Protein AF-A0A2N0RHS9-F1 (afdb_monomer)

Structure (mmCIF, N/CA/C/O backbone):
data_AF-A0A2N0RHS9-F1
#
_entry.id   AF-A0A2N0RHS9-F1
#
loop_
_atom_site.group_PDB
_atom_site.id
_atom_site.type_symbol
_atom_site.label_atom_id
_atom_site.label_alt_id
_atom_site.label_comp_id
_atom_site.label_asym_id
_atom_site.label_entity_id
_atom_site.label_seq_id
_atom_site.pdbx_PDB_ins_code
_atom_site.Cartn_x
_atom_site.Cartn_y
_atom_site.Cartn_z
_atom_site.occupancy
_atom_site.B_iso_or_equiv
_atom_site.auth_seq_id
_atom_site.auth_comp_id
_atom_site.auth_asym_id
_atom_site.auth_atom_id
_atom_site.pdbx_PDB_model_num
ATOM 1 N N . MET A 1 1 ? -9.068 12.068 -12.134 1.00 60.28 1 MET A N 1
ATOM 2 C CA . MET A 1 1 ? -9.390 10.630 -12.061 1.00 60.28 1 MET A CA 1
ATOM 3 C C . MET A 1 1 ? -8.067 9.897 -12.092 1.00 60.28 1 MET A C 1
ATOM 5 O O . MET A 1 1 ? -7.253 10.227 -12.944 1.00 60.28 1 MET A O 1
ATOM 9 N N . ILE A 1 2 ? -7.812 9.027 -11.122 1.00 76.56 2 ILE A N 1
ATOM 10 C CA . ILE A 1 2 ? -6.626 8.171 -11.154 1.00 76.56 2 ILE A CA 1
ATOM 11 C C . ILE A 1 2 ? -6.861 7.101 -12.214 1.00 76.56 2 ILE A C 1
ATOM 13 O O . ILE A 1 2 ? -7.912 6.466 -12.205 1.00 76.56 2 ILE A O 1
ATOM 17 N N . ASP A 1 3 ? -5.888 6.917 -13.100 1.00 80.31 3 ASP A N 1
ATOM 18 C CA . ASP A 1 3 ? -5.901 5.856 -14.099 1.00 80.31 3 ASP A CA 1
ATOM 19 C C . ASP A 1 3 ? -4.923 4.751 -13.691 1.00 80.31 3 ASP A C 1
ATOM 21 O O . ASP A 1 3 ? -3.703 4.905 -13.803 1.00 80.31 3 ASP A O 1
ATOM 25 N N . TYR A 1 4 ? -5.462 3.626 -13.217 1.00 89.31 4 TYR A N 1
ATOM 26 C CA . TYR A 1 4 ? -4.652 2.459 -12.876 1.00 89.31 4 TYR A CA 1
ATOM 27 C C . TYR A 1 4 ? -3.911 1.891 -14.090 1.00 89.31 4 TYR A C 1
ATOM 29 O O . TYR A 1 4 ? -2.850 1.303 -13.911 1.00 89.31 4 TYR A O 1
ATOM 37 N N . ASN A 1 5 ? -4.368 2.125 -15.326 1.00 90.56 5 ASN A N 1
ATOM 38 C CA . ASN A 1 5 ? -3.631 1.664 -16.504 1.00 90.56 5 ASN A CA 1
ATOM 39 C C . ASN A 1 5 ? -2.247 2.311 -16.585 1.00 90.56 5 ASN A C 1
ATOM 41 O O . ASN A 1 5 ? -1.274 1.630 -16.905 1.00 90.56 5 ASN A O 1
ATOM 45 N N . LEU A 1 6 ? -2.136 3.601 -16.252 1.00 91.25 6 LEU A N 1
ATOM 46 C CA . LEU A 1 6 ? -0.844 4.282 -16.217 1.00 91.25 6 LEU A CA 1
ATOM 47 C C . LEU A 1 6 ? 0.061 3.692 -15.128 1.00 91.25 6 LEU A C 1
ATOM 49 O O . LEU A 1 6 ? 1.242 3.466 -15.379 1.00 91.25 6 LEU A O 1
ATOM 53 N N . PHE A 1 7 ? -0.493 3.394 -13.951 1.00 93.00 7 PHE A N 1
ATOM 54 C CA . PHE A 1 7 ? 0.251 2.750 -12.866 1.00 93.00 7 PHE A CA 1
ATOM 55 C C . PHE A 1 7 ? 0.782 1.367 -13.283 1.00 93.00 7 PHE A C 1
ATOM 57 O O . PHE A 1 7 ? 1.976 1.099 -13.186 1.00 93.00 7 PHE A O 1
ATOM 64 N N . PHE A 1 8 ? -0.062 0.516 -13.869 1.00 94.94 8 PHE A N 1
ATOM 65 C CA . PHE A 1 8 ? 0.348 -0.802 -14.368 1.00 94.94 8 PHE A CA 1
ATOM 66 C C . PHE A 1 8 ? 1.368 -0.718 -15.515 1.00 94.94 8 PHE A C 1
ATOM 68 O O . PHE A 1 8 ? 2.289 -1.538 -15.602 1.00 94.94 8 PHE A O 1
ATOM 75 N N . GLN A 1 9 ? 1.247 0.285 -16.387 1.00 95.31 9 GLN A N 1
ATOM 76 C CA . GLN A 1 9 ? 2.248 0.552 -17.420 1.00 95.31 9 GLN A CA 1
ATOM 77 C C . GLN A 1 9 ? 3.597 0.943 -16.808 1.00 95.31 9 GLN A C 1
ATOM 79 O O . GLN A 1 9 ? 4.623 0.422 -17.247 1.00 95.31 9 GLN A O 1
ATOM 84 N N . GLN A 1 10 ? 3.612 1.801 -15.784 1.00 94.44 10 GLN A N 1
ATOM 85 C CA . GLN A 1 10 ? 4.835 2.171 -15.065 1.00 94.44 10 GLN A CA 1
ATOM 86 C C . GLN A 1 10 ? 5.483 0.956 -14.395 1.00 94.44 10 GLN A C 1
ATOM 88 O O . GLN A 1 10 ? 6.685 0.748 -14.566 1.00 94.44 10 GLN A O 1
ATOM 93 N N . ASN A 1 11 ? 4.689 0.104 -13.746 1.00 96.00 11 ASN A N 1
ATOM 94 C CA . ASN A 1 11 ? 5.147 -1.154 -13.153 1.00 96.00 11 ASN A CA 1
ATOM 95 C C . ASN A 1 11 ? 5.795 -2.069 -14.207 1.00 96.00 11 ASN A C 1
ATOM 97 O O . ASN A 1 11 ? 6.902 -2.572 -14.025 1.00 96.00 11 ASN A O 1
ATOM 101 N N . THR A 1 12 ? 5.156 -2.209 -15.371 1.00 96.69 12 THR A N 1
ATOM 102 C CA . THR A 1 12 ? 5.684 -3.012 -16.488 1.00 96.69 12 THR A CA 1
ATOM 103 C C . THR A 1 12 ? 6.990 -2.438 -17.047 1.00 96.69 12 THR A C 1
ATOM 105 O O . THR A 1 12 ? 7.904 -3.182 -17.408 1.00 96.69 12 THR A O 1
ATOM 108 N N . ILE A 1 13 ? 7.095 -1.111 -17.164 1.00 97.12 13 ILE A N 1
ATOM 109 C CA . ILE A 1 13 ? 8.323 -0.447 -17.619 1.00 97.12 13 ILE A CA 1
ATOM 110 C C . ILE A 1 13 ? 9.442 -0.662 -16.596 1.00 97.12 13 ILE A C 1
ATOM 112 O O . ILE A 1 13 ? 10.563 -0.991 -16.991 1.00 97.12 13 ILE A O 1
ATOM 116 N N . HIS A 1 14 ? 9.143 -0.533 -15.305 1.00 97.75 14 HIS A N 1
ATOM 117 C CA . HIS A 1 14 ? 10.087 -0.791 -14.225 1.00 97.75 14 HIS A CA 1
ATOM 118 C C . HIS A 1 14 ? 10.635 -2.229 -14.265 1.00 97.75 14 HIS A C 1
ATOM 120 O O . HIS A 1 14 ? 11.851 -2.430 -14.250 1.00 97.75 14 HIS A O 1
ATOM 126 N N . ASP A 1 15 ? 9.777 -3.233 -14.451 1.00 97.12 15 ASP A N 1
ATOM 127 C CA . ASP A 1 15 ? 10.194 -4.644 -14.537 1.00 97.12 15 ASP A CA 1
ATOM 128 C C . ASP A 1 15 ? 11.125 -4.917 -15.735 1.00 97.12 15 ASP A C 1
ATOM 130 O O . ASP A 1 15 ? 12.045 -5.745 -15.687 1.00 97.12 15 ASP A O 1
ATOM 134 N N . ARG A 1 16 ? 10.955 -4.169 -16.832 1.00 97.81 16 ARG A N 1
ATOM 135 C CA . ARG A 1 16 ? 11.874 -4.237 -17.979 1.00 97.81 16 ARG A CA 1
ATOM 136 C C . ARG A 1 16 ? 13.250 -3.667 -17.645 1.00 97.81 16 ARG A C 1
ATOM 138 O O . ARG A 1 16 ? 14.242 -4.175 -18.170 1.00 97.81 16 ARG A O 1
ATOM 145 N N . TRP A 1 17 ? 13.343 -2.666 -16.768 1.00 98.12 17 TRP A N 1
ATOM 146 C CA . TRP A 1 17 ? 14.630 -2.152 -16.291 1.00 98.12 17 TRP A CA 1
ATOM 147 C C . TRP A 1 17 ? 15.378 -3.179 -15.446 1.00 98.12 17 TRP A C 1
ATOM 149 O O . TRP A 1 17 ? 16.580 -3.356 -15.653 1.00 98.12 17 TRP A O 1
ATOM 159 N N . HIS A 1 18 ? 14.674 -3.917 -14.585 1.00 97.88 18 HIS A N 1
ATOM 160 C CA . HIS A 1 18 ? 15.240 -5.057 -13.858 1.00 97.88 18 HIS A CA 1
ATOM 161 C C . HIS A 1 18 ? 15.888 -6.073 -14.802 1.00 97.88 18 HIS A C 1
ATOM 163 O O . HIS A 1 18 ? 17.048 -6.450 -14.619 1.00 97.88 18 HIS A O 1
ATOM 169 N N . THR A 1 19 ? 15.180 -6.433 -15.875 1.00 96.62 19 THR A N 1
ATOM 170 C CA . THR A 1 19 ? 15.707 -7.328 -16.916 1.00 96.62 19 THR A CA 1
ATOM 171 C C . THR A 1 19 ? 16.915 -6.713 -17.631 1.00 96.62 19 THR A C 1
ATOM 173 O O . THR A 1 19 ? 17.954 -7.354 -17.784 1.00 96.62 19 THR A O 1
ATOM 176 N N . ARG A 1 20 ? 16.811 -5.449 -18.061 1.00 97.19 20 ARG A N 1
ATOM 177 C CA . ARG A 1 20 ? 17.842 -4.763 -18.858 1.00 97.19 20 ARG A CA 1
ATOM 178 C C . ARG A 1 20 ? 19.159 -4.577 -18.107 1.00 97.19 20 ARG A C 1
ATOM 180 O O . ARG A 1 20 ? 20.217 -4.616 -18.735 1.00 97.19 20 ARG A O 1
ATOM 187 N N . LEU A 1 21 ? 19.080 -4.339 -16.802 1.00 96.81 21 LEU A N 1
ATOM 188 C CA . LEU A 1 21 ? 20.208 -4.000 -15.934 1.00 96.81 21 LEU A CA 1
ATOM 189 C C . LEU A 1 21 ? 20.642 -5.170 -15.043 1.00 96.81 21 LEU A C 1
ATOM 191 O O . LEU A 1 21 ? 21.410 -4.966 -14.104 1.00 96.81 21 LEU A O 1
ATOM 195 N N . ASN A 1 22 ? 20.155 -6.385 -15.328 1.00 95.69 22 ASN A N 1
ATOM 196 C CA . ASN A 1 22 ? 20.476 -7.606 -14.587 1.00 95.69 22 ASN A CA 1
ATOM 197 C C . ASN A 1 22 ? 20.295 -7.435 -13.065 1.00 95.69 22 ASN A C 1
ATOM 199 O O . ASN A 1 22 ? 21.190 -7.744 -12.280 1.00 95.69 22 ASN A O 1
ATOM 203 N N . ASN A 1 23 ? 19.147 -6.877 -12.665 1.00 94.44 23 ASN A N 1
ATOM 204 C CA . ASN A 1 23 ? 18.778 -6.596 -11.275 1.00 94.44 23 ASN A CA 1
ATOM 205 C C . ASN A 1 23 ? 19.755 -5.701 -10.492 1.00 94.44 23 ASN A C 1
ATOM 207 O O . ASN A 1 23 ? 19.790 -5.755 -9.264 1.00 94.44 23 ASN A O 1
ATOM 211 N N . ASN A 1 24 ? 20.515 -4.826 -11.159 1.00 97.00 24 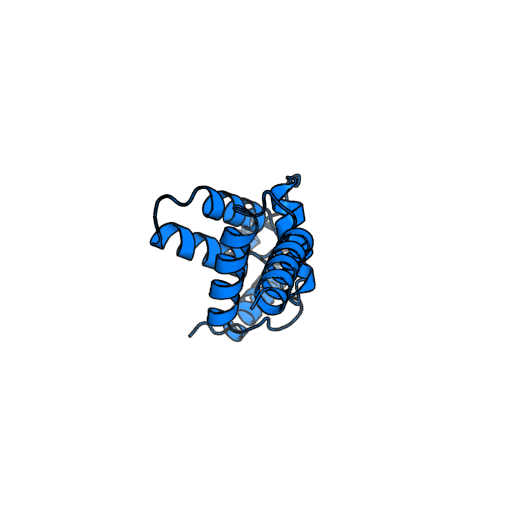ASN A N 1
ATOM 212 C CA . ASN A 1 24 ? 21.241 -3.768 -10.459 1.00 97.00 24 ASN A CA 1
ATOM 213 C C . ASN A 1 24 ? 20.257 -2.733 -9.881 1.00 97.00 24 ASN A C 1
ATOM 215 O O . ASN A 1 24 ? 19.893 -1.766 -10.550 1.00 97.00 24 ASN A O 1
ATOM 219 N N . ILE A 1 25 ? 19.840 -2.949 -8.632 1.00 96.94 25 ILE A N 1
ATOM 220 C CA . ILE A 1 25 ? 18.786 -2.180 -7.955 1.00 96.94 25 ILE A CA 1
ATOM 221 C C . ILE A 1 25 ? 19.062 -0.672 -7.956 1.00 96.94 25 ILE A C 1
ATOM 223 O O . ILE A 1 25 ? 18.159 0.107 -8.249 1.00 96.94 25 ILE A O 1
ATOM 227 N N . ILE A 1 26 ? 20.311 -0.260 -7.708 1.00 96.50 26 ILE A N 1
ATOM 228 C CA . ILE A 1 26 ? 20.699 1.159 -7.666 1.00 96.50 26 ILE A CA 1
ATOM 229 C C . ILE A 1 26 ? 20.450 1.821 -9.025 1.00 96.50 26 ILE A C 1
ATOM 231 O O . ILE A 1 26 ? 19.881 2.909 -9.098 1.00 96.50 26 ILE A O 1
ATOM 235 N N . GLN A 1 27 ? 20.849 1.163 -10.118 1.00 97.25 27 GLN A N 1
ATOM 236 C CA . GLN A 1 27 ? 20.625 1.706 -11.456 1.00 97.25 27 GLN A CA 1
ATOM 237 C C . GLN A 1 27 ? 19.149 1.659 -11.855 1.00 97.25 27 GLN A C 1
ATOM 239 O O . GLN A 1 27 ? 18.657 2.614 -12.449 1.00 97.25 27 GLN A O 1
ATOM 244 N N . VAL A 1 28 ? 18.432 0.586 -11.511 1.00 97.50 28 VAL A N 1
ATOM 245 C CA . VAL A 1 28 ? 16.993 0.478 -11.787 1.00 97.50 28 VAL A CA 1
ATOM 246 C C . VAL A 1 28 ? 16.239 1.635 -11.129 1.00 97.50 28 VAL A C 1
ATOM 248 O O . VAL A 1 28 ? 15.520 2.353 -11.819 1.00 97.50 28 VAL A O 1
ATOM 251 N N . GLN A 1 29 ? 16.468 1.884 -9.836 1.00 95.31 29 GLN A N 1
ATOM 252 C CA . GLN A 1 29 ? 15.842 2.995 -9.112 1.00 95.31 29 GLN A CA 1
ATOM 253 C C . GLN A 1 29 ? 16.234 4.367 -9.673 1.00 95.31 29 GLN A C 1
ATOM 255 O O . GLN A 1 29 ? 15.400 5.271 -9.690 1.00 95.31 29 GLN A O 1
ATOM 260 N N . TYR A 1 30 ? 17.477 4.526 -10.142 1.00 95.12 30 TYR A N 1
ATOM 261 C CA . TYR A 1 30 ? 17.947 5.766 -10.763 1.00 95.12 30 TYR A CA 1
ATOM 262 C C . TYR A 1 30 ? 17.211 6.080 -12.072 1.00 95.12 30 TYR A C 1
ATOM 264 O O . TYR A 1 30 ? 16.810 7.221 -12.291 1.00 95.12 30 TYR A O 1
ATOM 272 N N . TYR A 1 31 ? 17.024 5.083 -12.943 1.00 94.38 31 TYR A N 1
ATOM 273 C CA . TYR A 1 31 ? 16.381 5.290 -14.244 1.00 94.38 31 TYR A CA 1
ATOM 274 C C . TYR A 1 31 ? 14.856 5.279 -14.179 1.00 94.38 31 TYR A C 1
ATOM 276 O O . TYR A 1 31 ? 14.208 5.978 -14.958 1.00 94.38 31 TYR A O 1
ATOM 284 N N . HIS A 1 32 ? 14.274 4.474 -13.291 1.00 95.94 32 HIS A N 1
ATOM 285 C CA . HIS A 1 32 ? 12.830 4.346 -13.183 1.00 95.94 32 HIS A CA 1
ATOM 286 C C . HIS A 1 32 ? 12.428 3.890 -11.782 1.00 95.94 32 HIS A C 1
ATOM 288 O O . HIS A 1 32 ? 12.453 2.701 -11.472 1.00 95.94 32 HIS A O 1
ATOM 294 N N . ARG A 1 33 ? 12.016 4.828 -10.930 1.00 95.25 33 ARG A N 1
ATOM 295 C CA . ARG A 1 33 ? 11.546 4.515 -9.578 1.00 95.25 33 ARG A CA 1
ATOM 296 C C . ARG A 1 33 ? 10.136 3.922 -9.614 1.00 95.25 33 ARG A C 1
ATOM 298 O O . ARG A 1 33 ? 9.260 4.457 -10.282 1.00 95.25 33 ARG A O 1
ATOM 305 N N . ASP A 1 34 ? 9.928 2.855 -8.854 1.00 97.31 34 ASP A N 1
ATOM 306 C CA . ASP A 1 34 ? 8.625 2.238 -8.604 1.00 97.31 34 ASP A CA 1
ATOM 307 C C . ASP A 1 34 ? 8.568 1.841 -7.128 1.00 97.31 34 ASP A C 1
ATOM 309 O O . ASP A 1 34 ? 9.287 0.943 -6.687 1.00 97.31 34 ASP A O 1
ATOM 313 N N . LEU A 1 35 ? 7.757 2.557 -6.348 1.00 97.31 35 LEU A N 1
ATOM 314 C CA . LEU A 1 35 ? 7.656 2.340 -4.905 1.00 97.31 35 LEU A CA 1
ATOM 315 C C . LEU A 1 35 ? 6.948 1.030 -4.549 1.00 97.31 35 LEU A C 1
ATOM 317 O O . LEU A 1 35 ? 7.081 0.588 -3.412 1.00 97.31 35 LEU A O 1
ATOM 321 N N . SER A 1 36 ? 6.244 0.415 -5.504 1.00 97.81 36 SER A N 1
ATOM 322 C CA . SER A 1 36 ? 5.569 -0.873 -5.337 1.00 97.81 36 SER A CA 1
ATOM 323 C C . SER A 1 36 ? 6.468 -2.079 -5.598 1.00 97.81 36 SER A C 1
ATOM 325 O O . SER A 1 36 ? 6.044 -3.217 -5.407 1.00 97.81 36 SER A O 1
ATOM 327 N N . CYS A 1 37 ? 7.711 -1.861 -6.040 1.00 98.19 37 CYS A N 1
ATOM 328 C CA . CYS A 1 37 ? 8.622 -2.943 -6.379 1.00 98.19 37 CYS A CA 1
ATOM 329 C C . CYS A 1 37 ? 9.272 -3.564 -5.124 1.00 98.19 37 CYS A C 1
ATOM 331 O O . CYS A 1 37 ? 10.117 -2.919 -4.489 1.00 98.19 37 CYS A O 1
ATOM 333 N N . PRO A 1 38 ? 8.983 -4.841 -4.797 1.00 97.25 38 PRO A N 1
ATOM 334 C CA . PRO A 1 38 ? 9.531 -5.501 -3.610 1.00 97.25 38 PRO A CA 1
ATOM 335 C C . PRO A 1 38 ? 11.022 -5.842 -3.744 1.00 97.25 38 PRO A C 1
ATOM 337 O O . PRO A 1 38 ? 11.695 -6.057 -2.742 1.00 97.25 38 PRO A O 1
ATOM 340 N N . TYR A 1 39 ? 11.575 -5.866 -4.962 1.00 96.62 39 TYR A N 1
ATOM 341 C CA . TYR A 1 39 ? 13.021 -6.027 -5.158 1.00 96.62 39 TYR A CA 1
ATOM 342 C C . TYR A 1 39 ? 13.789 -4.750 -4.816 1.00 96.62 39 TYR A C 1
ATOM 344 O O . TYR A 1 39 ? 14.902 -4.804 -4.297 1.00 96.62 39 TYR A O 1
ATOM 352 N N . CYS A 1 40 ? 13.198 -3.597 -5.131 1.00 98.12 40 CYS A N 1
ATOM 353 C CA . CYS A 1 40 ? 13.771 -2.288 -4.850 1.00 98.12 40 CYS A CA 1
ATOM 354 C C . CYS A 1 40 ? 13.557 -1.859 -3.396 1.00 98.12 40 CYS A C 1
ATOM 356 O O . CYS A 1 40 ? 14.413 -1.181 -2.829 1.00 98.12 40 CYS A O 1
ATOM 358 N N . TYR A 1 41 ? 12.422 -2.244 -2.818 1.00 98.19 41 TYR A N 1
ATOM 359 C CA . TYR A 1 41 ? 11.977 -1.842 -1.489 1.00 98.19 41 TYR A CA 1
ATOM 360 C C . TYR A 1 41 ? 11.476 -3.070 -0.720 1.00 98.19 41 TYR A C 1
ATOM 362 O O . TYR A 1 41 ? 10.269 -3.214 -0.503 1.00 98.19 41 TYR A O 1
ATOM 370 N N . PRO A 1 42 ? 12.380 -3.999 -0.357 1.00 98.12 42 PRO A N 1
ATOM 371 C CA . PRO A 1 42 ? 11.987 -5.217 0.332 1.00 98.12 42 PRO A CA 1
ATOM 372 C C . PRO A 1 42 ? 11.294 -4.875 1.655 1.00 98.12 42 PRO A C 1
ATOM 374 O O . PRO A 1 42 ? 11.756 -3.973 2.360 1.00 98.12 42 PRO A O 1
ATOM 377 N N . PRO A 1 43 ? 10.195 -5.566 1.995 1.00 98.19 43 PRO A N 1
ATOM 378 C CA . PRO A 1 43 ? 9.495 -5.327 3.245 1.00 98.19 43 PRO A CA 1
ATOM 379 C C . PRO A 1 43 ? 10.390 -5.622 4.452 1.00 98.19 43 PRO A C 1
ATOM 381 O O . PRO A 1 43 ? 11.218 -6.538 4.432 1.00 98.19 43 PRO A O 1
ATOM 384 N N . GLY A 1 44 ? 10.208 -4.834 5.506 1.00 97.56 44 GLY A N 1
ATOM 385 C CA . GLY A 1 44 ? 10.800 -5.072 6.815 1.00 97.56 44 GLY A CA 1
ATOM 386 C C . GLY A 1 44 ? 9.937 -5.994 7.686 1.00 97.56 44 GLY A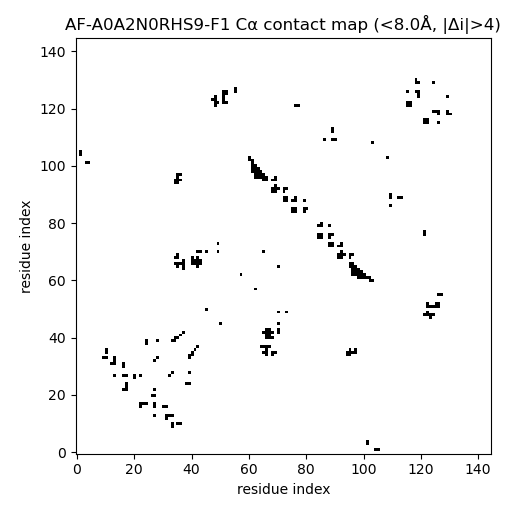 C 1
ATOM 387 O O . GLY A 1 44 ? 8.913 -6.515 7.230 1.00 97.56 44 GLY A O 1
ATOM 388 N N . PRO A 1 45 ? 10.325 -6.189 8.960 1.00 97.75 45 PRO A N 1
ATOM 389 C CA . PRO A 1 45 ? 9.502 -6.888 9.943 1.00 97.75 45 PRO A CA 1
ATOM 390 C C . PRO A 1 45 ? 8.107 -6.264 10.060 1.00 97.75 45 PRO A C 1
ATOM 392 O O . PRO A 1 45 ? 7.965 -5.046 10.019 1.00 97.75 45 PRO A O 1
ATOM 395 N N . THR A 1 46 ? 7.078 -7.094 10.209 1.00 96.62 46 THR A N 1
ATOM 396 C CA . THR A 1 46 ? 5.690 -6.639 10.350 1.00 96.62 46 THR A CA 1
ATOM 397 C C . THR A 1 46 ? 5.343 -6.344 11.806 1.00 96.62 46 THR A C 1
ATOM 399 O O . THR A 1 46 ? 5.763 -7.068 12.711 1.00 96.62 46 THR A O 1
ATOM 402 N N . THR A 1 47 ? 4.528 -5.315 12.026 1.00 97.56 47 THR A N 1
ATOM 403 C CA . THR A 1 47 ? 3.861 -5.039 13.306 1.00 97.56 47 THR A CA 1
ATOM 404 C C . THR A 1 47 ? 2.480 -5.709 13.336 1.00 97.56 47 THR A C 1
ATOM 406 O O . THR A 1 47 ? 1.944 -6.018 12.269 1.00 97.56 47 THR A O 1
ATOM 409 N N . PRO A 1 48 ? 1.870 -5.927 14.517 1.00 97.94 48 PRO A N 1
ATOM 410 C CA . PRO A 1 48 ? 0.481 -6.386 14.604 1.00 97.94 48 PRO A CA 1
ATOM 411 C C . PRO A 1 48 ? -0.494 -5.484 13.833 1.00 97.94 48 PRO A C 1
ATOM 413 O O . PRO A 1 48 ? -1.309 -5.991 13.071 1.00 97.94 48 PRO A O 1
ATOM 416 N N . GLN A 1 49 ? -0.327 -4.161 13.934 1.00 97.69 49 GLN A N 1
ATOM 417 C CA . GLN A 1 49 ? -1.105 -3.178 13.174 1.00 97.69 49 GLN A CA 1
ATOM 418 C C . GLN A 1 49 ? -1.016 -3.412 11.659 1.00 97.69 49 GLN A C 1
ATOM 420 O O . GLN A 1 49 ? -2.028 -3.444 10.960 1.00 97.69 49 GLN A O 1
ATOM 425 N N . PHE A 1 50 ? 0.196 -3.631 11.136 1.00 98.44 50 PHE A N 1
ATOM 426 C CA . PHE A 1 50 ? 0.374 -3.910 9.713 1.00 98.44 50 PHE A CA 1
ATOM 427 C C . PHE A 1 50 ? -0.262 -5.239 9.296 1.00 98.44 50 PHE A C 1
ATOM 429 O O . PHE A 1 50 ? -0.790 -5.330 8.191 1.00 98.44 50 PHE A O 1
ATOM 436 N N . VAL A 1 51 ? -0.223 -6.260 10.159 1.00 98.31 51 VAL A N 1
ATOM 437 C CA . VAL A 1 51 ? -0.883 -7.550 9.900 1.00 98.31 51 VAL A CA 1
ATOM 438 C C . VAL A 1 51 ? -2.396 -7.363 9.791 1.00 98.31 51 VAL A C 1
ATOM 440 O O . VAL A 1 51 ? -2.958 -7.759 8.777 1.00 98.31 51 VAL A O 1
ATOM 443 N N . ASN A 1 52 ? -3.028 -6.674 10.747 1.00 98.19 52 ASN A N 1
ATOM 444 C CA . ASN A 1 52 ? -4.467 -6.386 10.704 1.00 98.19 52 ASN A CA 1
ATOM 445 C C . ASN A 1 52 ? -4.860 -5.640 9.419 1.00 98.19 52 ASN A C 1
ATOM 447 O O . ASN A 1 52 ? -5.818 -6.012 8.739 1.00 98.19 52 ASN A O 1
ATOM 451 N N . PHE A 1 53 ? -4.091 -4.607 9.054 1.00 98.44 53 PHE A N 1
ATOM 452 C CA . PHE A 1 53 ? -4.291 -3.889 7.798 1.00 98.44 53 PHE A CA 1
ATOM 453 C C . PHE A 1 53 ? -4.170 -4.824 6.590 1.00 98.44 53 PHE A C 1
ATOM 455 O O . PHE A 1 53 ? -5.044 -4.830 5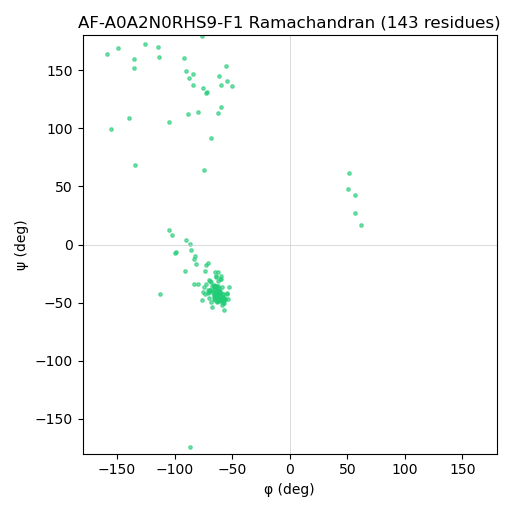.724 1.00 98.44 53 PHE A O 1
ATOM 462 N N . TRP A 1 54 ? -3.080 -5.588 6.504 1.00 98.31 54 TRP A N 1
ATOM 463 C CA . TRP A 1 54 ? -2.774 -6.384 5.322 1.00 98.31 54 TRP A CA 1
ATOM 464 C C . TRP A 1 54 ? -3.744 -7.551 5.139 1.00 98.31 54 TRP A C 1
ATOM 466 O O . TRP A 1 54 ? -4.156 -7.808 4.007 1.00 98.31 54 TRP A O 1
ATOM 476 N N . ASP A 1 55 ? -4.155 -8.216 6.217 1.00 97.81 55 ASP A N 1
ATOM 477 C CA . ASP A 1 55 ? -5.106 -9.330 6.178 1.00 97.81 55 ASP A CA 1
ATOM 478 C C . ASP A 1 55 ? -6.455 -8.882 5.599 1.00 97.81 55 ASP A C 1
ATOM 480 O O . ASP A 1 55 ? -6.988 -9.514 4.682 1.00 97.81 55 ASP A O 1
ATOM 484 N N . TRP A 1 56 ? -6.961 -7.731 6.043 1.00 97.88 56 TRP A N 1
ATOM 485 C CA . TRP A 1 56 ? -8.155 -7.121 5.462 1.00 97.88 56 TRP A CA 1
ATOM 486 C C . TRP A 1 56 ? -7.915 -6.642 4.024 1.00 97.88 56 TRP A C 1
ATOM 488 O O . TRP A 1 56 ? -8.628 -7.026 3.092 1.00 97.88 56 TRP A O 1
ATOM 498 N N . TYR A 1 57 ? -6.887 -5.817 3.815 1.00 97.81 57 TYR A N 1
ATOM 499 C CA . TYR A 1 57 ? -6.681 -5.127 2.546 1.00 97.81 57 TYR A CA 1
ATOM 500 C C . TYR A 1 57 ? -6.429 -6.098 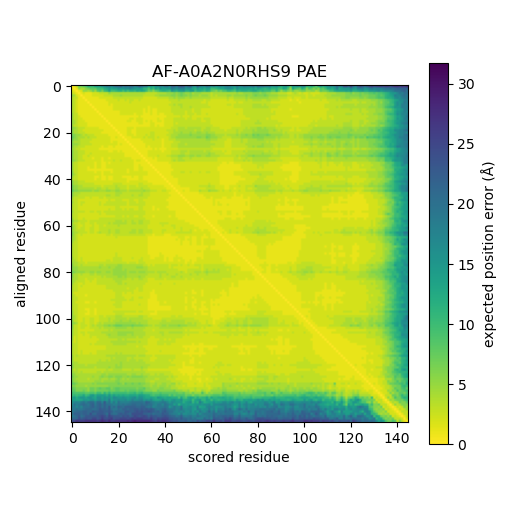1.390 1.00 97.81 57 TYR A C 1
ATOM 502 O O . TYR A 1 57 ? -6.952 -5.898 0.291 1.00 97.81 57 TYR A O 1
ATOM 510 N N . SER A 1 58 ? -5.648 -7.152 1.641 1.00 97.00 58 SER A N 1
ATOM 511 C CA . SER A 1 58 ? -5.329 -8.189 0.656 1.00 97.00 58 SER A CA 1
ATOM 512 C C . SER A 1 58 ? -6.493 -9.136 0.367 1.00 97.00 58 SER A C 1
ATOM 514 O O . SER A 1 58 ? -6.538 -9.702 -0.724 1.00 97.00 58 SER A O 1
ATOM 516 N N . THR A 1 59 ? -7.450 -9.265 1.290 1.00 96.31 59 THR A N 1
ATOM 517 C CA . THR A 1 59 ? -8.693 -10.016 1.069 1.00 96.31 59 THR A CA 1
ATOM 518 C C . THR A 1 59 ? -9.656 -9.236 0.173 1.00 96.31 59 THR A C 1
ATOM 520 O O . THR A 1 59 ? -10.260 -9.799 -0.739 1.00 96.31 59 THR A O 1
ATOM 523 N N . GLU A 1 60 ? -9.766 -7.922 0.379 1.00 95.44 60 GLU A N 1
ATOM 524 C CA . GLU A 1 60 ? -10.712 -7.070 -0.355 1.00 95.44 60 GLU A CA 1
ATOM 525 C C . GLU A 1 60 ? -10.205 -6.603 -1.733 1.00 95.44 60 GLU A C 1
ATOM 527 O O . GLU A 1 60 ? -10.986 -6.079 -2.539 1.00 95.44 60 GLU A O 1
ATOM 532 N N . ASN A 1 61 ? -8.909 -6.777 -2.022 1.00 95.75 61 ASN A N 1
ATOM 533 C CA . ASN A 1 61 ? -8.254 -6.255 -3.223 1.00 95.75 61 ASN A CA 1
ATOM 534 C C . ASN A 1 61 ? -7.339 -7.281 -3.904 1.00 95.75 61 ASN A C 1
ATOM 536 O O . ASN A 1 61 ? -6.728 -8.103 -3.227 1.00 95.75 61 ASN A O 1
ATOM 540 N N . PRO A 1 62 ? -7.139 -7.188 -5.235 1.00 96.75 62 PRO A N 1
ATOM 541 C CA . PRO A 1 62 ? -6.243 -8.070 -5.986 1.00 96.75 62 PRO A CA 1
ATOM 542 C C . PRO A 1 62 ? -4.769 -7.711 -5.739 1.00 96.75 62 PRO A C 1
ATOM 544 O O . PRO A 1 62 ? -4.056 -7.241 -6.625 1.00 96.75 62 PRO A O 1
ATOM 547 N N . THR A 1 63 ? -4.306 -7.870 -4.504 1.00 97.06 63 THR A N 1
ATOM 548 C CA . THR A 1 63 ? -2.923 -7.590 -4.117 1.00 97.06 63 THR A CA 1
ATOM 549 C C . THR A 1 63 ? -2.023 -8.790 -4.417 1.00 97.0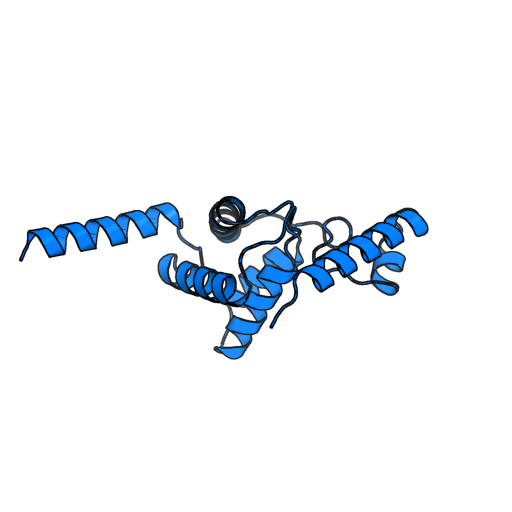6 63 THR A C 1
ATOM 551 O O . THR A 1 63 ? -2.447 -9.942 -4.377 1.00 97.06 63 THR A O 1
ATOM 554 N N . GLY A 1 64 ? -0.769 -8.519 -4.771 1.00 96.69 64 GLY A N 1
ATOM 555 C CA . GLY A 1 64 ? 0.273 -9.525 -4.974 1.00 96.69 64 GLY A CA 1
ATOM 556 C C . GLY A 1 64 ? 1.377 -9.434 -3.928 1.00 96.69 64 GLY A C 1
ATOM 557 O O . GLY A 1 64 ? 1.824 -10.453 -3.412 1.00 96.69 64 GLY A O 1
ATOM 558 N N . SER A 1 65 ? 1.820 -8.218 -3.602 1.00 97.69 65 SER A N 1
ATOM 559 C CA . SER A 1 65 ? 2.831 -7.986 -2.568 1.00 97.69 65 SER A CA 1
ATOM 560 C C . SER A 1 65 ? 2.788 -6.554 -2.040 1.00 97.69 65 SER A C 1
ATOM 562 O O . SER A 1 65 ? 2.269 -5.652 -2.699 1.00 97.69 65 SER A O 1
ATOM 564 N N . TYR A 1 66 ? 3.418 -6.339 -0.890 1.00 98.50 66 TYR A N 1
ATOM 565 C CA . TYR A 1 66 ? 3.693 -5.023 -0.315 1.00 98.50 66 TYR A CA 1
ATOM 566 C C . TYR A 1 66 ? 5.200 -4.749 -0.258 1.00 98.50 66 TYR A C 1
ATOM 568 O O . TYR A 1 66 ? 6.027 -5.634 -0.501 1.00 98.50 66 TYR A O 1
ATOM 576 N N . THR A 1 67 ? 5.555 -3.506 0.058 1.00 98.56 67 THR A N 1
ATOM 577 C CA . THR A 1 67 ? 6.944 -3.045 0.191 1.00 98.56 67 THR A CA 1
ATOM 578 C C . THR A 1 67 ? 7.179 -2.395 1.549 1.00 98.56 67 THR A C 1
ATOM 580 O O . THR A 1 67 ? 6.231 -2.123 2.287 1.00 98.56 67 THR A O 1
ATOM 583 N N . SER A 1 68 ? 8.434 -2.066 1.865 1.00 98.56 68 SER A N 1
ATOM 584 C CA . SER A 1 68 ? 8.724 -1.207 3.020 1.00 98.56 68 SER A CA 1
ATOM 585 C C . SER A 1 68 ? 8.057 0.170 2.919 1.00 98.56 68 SER A C 1
ATOM 587 O O . SER A 1 68 ? 7.716 0.756 3.940 1.00 98.56 68 SER A O 1
ATOM 589 N N . ASN A 1 69 ? 7.798 0.674 1.705 1.00 98.62 69 ASN A N 1
ATOM 590 C CA . ASN A 1 69 ? 7.053 1.923 1.530 1.00 98.62 69 ASN A CA 1
ATOM 591 C C . ASN A 1 69 ? 5.570 1.761 1.894 1.00 98.62 69 ASN A C 1
ATOM 593 O O . ASN A 1 69 ? 4.963 2.720 2.351 1.00 98.62 69 ASN A O 1
ATOM 597 N N . THR A 1 70 ? 4.984 0.573 1.707 1.00 98.69 70 THR A N 1
ATOM 598 C CA . THR A 1 70 ? 3.611 0.285 2.158 1.00 98.69 70 THR A CA 1
ATOM 599 C C . THR A 1 70 ? 3.524 0.301 3.675 1.00 98.69 70 THR A C 1
ATOM 601 O O . THR A 1 70 ? 2.584 0.861 4.223 1.00 98.69 70 THR A O 1
ATOM 604 N N . GLN A 1 71 ? 4.522 -0.278 4.348 1.00 98.69 71 GLN A N 1
ATOM 605 C CA . GLN A 1 71 ? 4.617 -0.249 5.809 1.00 98.69 71 GLN A CA 1
ATOM 606 C C . GLN A 1 71 ? 4.753 1.191 6.312 1.00 98.69 71 GLN A C 1
ATOM 608 O O . GLN A 1 71 ? 3.959 1.612 7.145 1.00 98.69 71 GLN A O 1
ATOM 613 N N . GLN A 1 72 ? 5.663 1.975 5.721 1.00 98.56 72 GLN A N 1
ATOM 614 C CA . GLN A 1 72 ? 5.822 3.386 6.079 1.00 98.56 72 GLN A CA 1
ATOM 615 C C . GLN A 1 72 ? 4.549 4.199 5.823 1.00 98.56 72 GLN A C 1
ATOM 617 O O . GLN A 1 72 ? 4.165 5.006 6.654 1.00 98.56 72 GLN A O 1
ATOM 622 N N . ALA A 1 73 ? 3.858 3.974 4.702 1.00 98.44 73 ALA A N 1
ATOM 623 C CA . ALA A 1 73 ? 2.624 4.693 4.399 1.00 98.44 73 ALA A CA 1
ATOM 624 C C . ALA A 1 73 ? 1.494 4.393 5.399 1.00 98.44 73 ALA A C 1
ATOM 626 O O . ALA A 1 73 ? 0.618 5.234 5.582 1.00 98.44 73 ALA A O 1
ATOM 627 N N . LEU A 1 74 ? 1.499 3.211 6.027 1.00 98.44 74 LEU A N 1
ATOM 628 C CA . LEU A 1 74 ? 0.567 2.887 7.105 1.00 98.44 74 LEU A CA 1
ATOM 629 C C . LEU A 1 74 ? 0.938 3.622 8.400 1.00 98.44 74 LEU A C 1
ATOM 631 O O . LEU A 1 74 ? 0.056 4.171 9.049 1.00 98.44 74 LEU A O 1
ATOM 635 N N . GLU A 1 75 ? 2.225 3.687 8.745 1.00 97.88 75 GLU A N 1
ATOM 636 C CA . GLU A 1 75 ? 2.701 4.482 9.888 1.00 97.88 75 GLU A CA 1
ATOM 637 C C . GLU A 1 75 ? 2.361 5.970 9.703 1.00 97.88 75 GLU A C 1
ATOM 639 O O . GLU A 1 75 ? 1.752 6.586 10.574 1.00 97.88 75 GLU A O 1
ATOM 644 N N . ASP A 1 76 ? 2.648 6.523 8.519 1.00 98.06 76 ASP A N 1
ATOM 645 C CA . ASP A 1 76 ? 2.346 7.914 8.165 1.00 98.06 76 ASP A CA 1
ATOM 646 C C . ASP A 1 76 ? 0.835 8.211 8.219 1.00 98.06 76 ASP A C 1
ATOM 648 O O . ASP A 1 76 ? 0.429 9.346 8.478 1.00 98.06 76 ASP A O 1
ATOM 652 N N . LEU A 1 77 ? -0.005 7.202 7.960 1.00 97.19 77 LEU A N 1
ATOM 653 C CA . LEU A 1 77 ? -1.460 7.307 8.057 1.00 97.19 77 LEU A CA 1
ATOM 654 C C . LEU A 1 77 ? -1.910 7.433 9.515 1.00 97.19 77 LEU A C 1
ATOM 656 O O . LEU A 1 77 ? -2.722 8.309 9.815 1.00 97.19 77 LEU A O 1
ATOM 660 N N . SER A 1 78 ? -1.365 6.601 10.404 1.00 95.12 78 SER A N 1
ATOM 661 C CA . SER A 1 78 ? -1.649 6.635 11.844 1.00 95.12 78 SER A CA 1
ATOM 662 C C . SER A 1 78 ? -1.137 7.920 12.506 1.00 95.12 78 SER A C 1
ATOM 664 O O . SER A 1 78 ? -1.802 8.474 13.381 1.00 95.12 78 SER A O 1
ATOM 666 N N . ASP A 1 79 ? 0.001 8.439 12.042 1.00 96.00 79 ASP A N 1
ATOM 667 C CA . ASP A 1 79 ? 0.647 9.641 12.583 1.00 96.00 79 ASP A CA 1
ATOM 668 C C . ASP A 1 79 ? 0.197 10.952 11.905 1.00 96.00 79 ASP A C 1
ATOM 670 O O . ASP A 1 79 ? 0.717 12.030 12.214 1.00 96.00 79 ASP A O 1
ATOM 674 N N . ALA A 1 80 ? -0.768 10.898 10.980 1.00 96.88 80 ALA A N 1
ATOM 675 C CA . ALA A 1 80 ? -1.171 12.041 10.166 1.00 96.88 80 ALA A CA 1
ATOM 676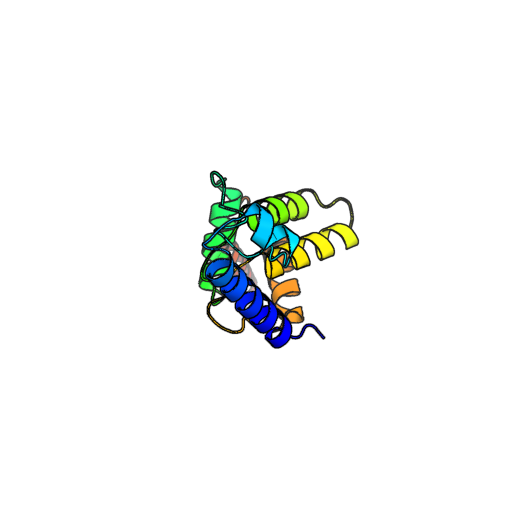 C C . ALA A 1 80 ? -1.734 13.208 11.015 1.00 96.88 80 ALA A C 1
ATOM 678 O O . ALA A 1 80 ? -2.841 13.116 11.552 1.00 96.88 80 ALA A O 1
ATOM 679 N N . PRO A 1 81 ? -1.056 14.375 11.081 1.00 95.12 81 PRO A N 1
ATOM 680 C CA . PRO A 1 81 ? -1.497 15.481 11.933 1.00 95.12 81 PRO A CA 1
ATOM 681 C C . PRO A 1 81 ? -2.610 16.317 11.292 1.00 95.12 81 PRO A C 1
ATOM 683 O O . PRO A 1 81 ? -3.275 17.109 11.965 1.00 95.12 81 PRO A O 1
ATOM 686 N N . THR A 1 82 ? -2.799 16.195 9.975 1.00 97.25 82 THR A N 1
ATOM 687 C CA . THR A 1 82 ? -3.835 16.912 9.237 1.00 97.25 82 THR A CA 1
ATOM 688 C C . THR A 1 82 ? -4.560 16.002 8.259 1.00 97.25 82 THR A C 1
ATOM 690 O O . THR A 1 82 ? -4.038 14.994 7.790 1.00 97.25 82 THR A O 1
ATOM 693 N N . ILE A 1 83 ? -5.761 16.426 7.864 1.00 94.00 83 ILE A N 1
ATOM 694 C CA . ILE A 1 83 ? -6.560 15.724 6.859 1.00 94.00 83 ILE A CA 1
ATOM 695 C C . ILE A 1 83 ? -5.849 15.618 5.501 1.00 94.00 83 ILE A C 1
ATOM 697 O O . ILE A 1 83 ? -6.082 14.673 4.757 1.00 94.00 83 ILE A O 1
ATOM 701 N N . ARG A 1 84 ? -4.983 16.582 5.156 1.00 96.62 84 ARG A N 1
ATOM 702 C CA . ARG A 1 84 ? -4.191 16.519 3.923 1.00 96.62 84 ARG A CA 1
ATOM 703 C C . ARG A 1 84 ? -3.168 15.395 4.016 1.00 96.62 84 ARG A C 1
ATOM 705 O O . ARG A 1 84 ? -3.101 14.591 3.095 1.00 96.62 84 ARG A O 1
ATOM 712 N N . ASP A 1 85 ? -2.427 15.348 5.117 1.00 97.44 85 ASP A N 1
ATOM 713 C CA . ASP A 1 85 ? -1.362 14.365 5.316 1.00 97.44 85 ASP A CA 1
ATOM 714 C C . ASP A 1 85 ? -1.964 12.947 5.380 1.00 97.44 85 ASP A C 1
ATOM 716 O O . ASP A 1 85 ? -1.451 12.032 4.746 1.00 97.44 85 ASP A O 1
ATOM 720 N N . LEU A 1 86 ? -3.154 12.802 5.979 1.00 97.00 86 LEU A N 1
ATOM 721 C CA . LEU A 1 86 ? -3.945 11.567 5.937 1.00 97.00 86 LEU A CA 1
ATOM 722 C C . LEU A 1 86 ? -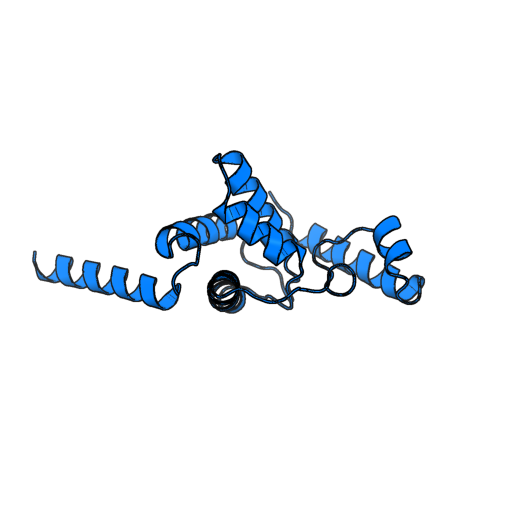4.246 11.130 4.496 1.00 97.00 86 LEU A C 1
ATOM 724 O O . LEU A 1 86 ? -4.069 9.968 4.134 1.00 97.00 86 LEU A O 1
ATOM 728 N N . TRP A 1 87 ? -4.701 12.047 3.636 1.00 96.81 87 TRP A N 1
ATOM 729 C CA . TRP A 1 87 ? -5.000 11.706 2.243 1.00 96.81 87 TRP A CA 1
ATOM 730 C C . TRP A 1 87 ? -3.752 11.391 1.417 1.00 96.81 87 TRP A C 1
ATOM 732 O O . TRP A 1 87 ? -3.834 10.573 0.498 1.00 96.81 87 TRP A O 1
ATOM 742 N N . GLU A 1 88 ? -2.620 12.019 1.727 1.00 97.25 88 GLU A N 1
ATOM 743 C CA . GLU A 1 88 ? -1.321 11.713 1.122 1.00 97.25 88 GLU A CA 1
ATOM 744 C C . GLU A 1 88 ? -0.808 10.334 1.560 1.00 97.25 88 GLU A C 1
ATOM 746 O O . GLU A 1 88 ? -0.307 9.575 0.723 1.00 97.25 88 GLU A O 1
ATOM 751 N N . ALA A 1 89 ? -1.012 9.964 2.825 1.00 98.06 89 ALA A N 1
ATOM 752 C CA . ALA A 1 89 ? -0.683 8.644 3.344 1.00 98.06 89 ALA A CA 1
ATOM 753 C C . ALA A 1 89 ? -1.554 7.553 2.703 1.00 98.06 89 ALA A C 1
ATOM 755 O O . ALA A 1 89 ? -1.015 6.589 2.169 1.00 98.06 89 ALA A O 1
ATOM 756 N N . ILE A 1 90 ? -2.880 7.743 2.605 1.00 98.00 90 ILE A N 1
ATOM 757 C CA . ILE A 1 90 ? -3.773 6.797 1.901 1.00 98.00 90 ILE A CA 1
ATOM 758 C C . ILE A 1 90 ? -3.393 6.660 0.423 1.00 98.00 90 ILE A C 1
ATOM 760 O O . ILE A 1 90 ? -3.379 5.552 -0.118 1.00 98.00 90 ILE A O 1
ATOM 764 N N . TYR A 1 91 ? -3.067 7.769 -0.246 1.00 97.12 91 TYR A N 1
ATOM 765 C CA . TYR A 1 91 ? -2.569 7.719 -1.619 1.00 97.12 91 TYR A CA 1
ATOM 766 C C . TYR A 1 91 ? -1.309 6.848 -1.700 1.00 97.12 91 TYR A C 1
ATOM 768 O O . TYR A 1 91 ? -1.236 5.926 -2.511 1.00 97.12 91 TYR A O 1
ATOM 776 N N . SER A 1 92 ? -0.334 7.104 -0.829 1.00 97.62 92 SER A N 1
ATOM 777 C CA . SER A 1 92 ? 0.924 6.357 -0.784 1.00 97.62 92 SER A CA 1
ATOM 778 C C . SER A 1 92 ? 0.697 4.879 -0.471 1.00 97.62 92 SER A C 1
ATOM 780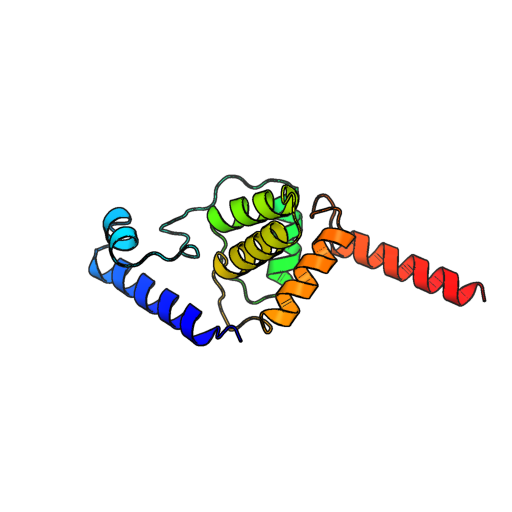 O O . SER A 1 92 ? 1.289 4.018 -1.117 1.00 97.62 92 SER A O 1
ATOM 782 N N . LEU A 1 93 ? -0.222 4.564 0.438 1.00 97.56 93 LEU A N 1
ATOM 783 C CA . LEU A 1 93 ? -0.582 3.201 0.803 1.00 97.56 93 LEU A CA 1
ATOM 784 C C . LEU A 1 93 ? -1.098 2.425 -0.415 1.00 97.56 93 LEU A C 1
ATOM 786 O O . LEU A 1 93 ? -0.612 1.337 -0.700 1.00 97.56 93 LEU A O 1
ATOM 790 N N . VAL A 1 94 ? -1.989 3.027 -1.210 1.00 97.19 94 VAL A N 1
ATOM 791 C CA . VAL A 1 94 ? -2.505 2.418 -2.449 1.00 97.19 94 VAL A CA 1
ATOM 792 C C . VAL A 1 94 ? -1.400 2.236 -3.499 1.00 97.19 94 VAL A C 1
ATOM 794 O O . VAL A 1 94 ? -1.282 1.170 -4.094 1.00 97.19 94 VAL A O 1
ATOM 797 N N . PHE A 1 95 ? -0.561 3.247 -3.746 1.00 96.44 95 PHE A N 1
ATOM 798 C CA . PHE A 1 95 ? 0.422 3.205 -4.848 1.00 96.44 95 PHE A CA 1
ATOM 799 C C . PHE A 1 95 ? 1.764 2.552 -4.506 1.00 96.44 95 PHE A C 1
ATOM 801 O O . PHE A 1 95 ? 2.645 2.460 -5.362 1.00 96.44 95 PHE A O 1
ATOM 808 N N . THR A 1 96 ? 1.927 2.073 -3.278 1.00 98.00 96 THR A N 1
ATOM 809 C CA . THR A 1 96 ? 3.075 1.256 -2.859 1.00 98.00 96 THR A CA 1
ATOM 810 C C . THR A 1 96 ? 2.748 -0.237 -2.829 1.00 98.00 96 THR A C 1
ATOM 812 O O . THR A 1 96 ? 3.655 -1.051 -2.656 1.00 98.00 96 THR A O 1
ATOM 815 N N . VAL A 1 97 ? 1.482 -0.619 -3.026 1.00 97.94 97 VAL A N 1
ATOM 816 C CA . VAL A 1 97 ? 1.063 -2.017 -3.162 1.00 97.94 97 VAL A CA 1
ATOM 817 C C . VAL A 1 97 ? 1.241 -2.478 -4.604 1.00 97.94 97 VAL A C 1
ATOM 819 O O . VAL A 1 97 ? 0.914 -1.777 -5.565 1.00 97.94 97 VAL A O 1
ATOM 822 N N . ARG A 1 98 ? 1.754 -3.699 -4.765 1.00 97.12 98 ARG A N 1
ATOM 823 C CA . ARG A 1 98 ? 1.810 -4.372 -6.059 1.00 97.12 98 ARG A CA 1
ATOM 824 C C . ARG A 1 98 ? 0.514 -5.139 -6.266 1.00 97.12 98 ARG A C 1
ATOM 826 O O . ARG A 1 98 ? 0.278 -6.121 -5.569 1.00 97.12 98 ARG A O 1
ATOM 833 N N . TYR A 1 99 ? -0.306 -4.719 -7.222 1.00 97.12 99 TYR A N 1
ATOM 834 C CA . TYR A 1 99 ? -1.541 -5.423 -7.574 1.00 97.12 99 TYR A CA 1
ATOM 835 C C . TYR A 1 99 ? -1.317 -6.467 -8.673 1.00 97.12 99 TYR A C 1
ATOM 837 O O . TYR A 1 99 ? -0.453 -6.300 -9.536 1.00 97.12 99 TYR A O 1
ATOM 845 N N . THR A 1 100 ? -2.107 -7.537 -8.640 1.00 96.19 100 THR A N 1
ATOM 846 C CA . THR A 1 100 ? -2.156 -8.588 -9.668 1.00 96.19 100 THR A CA 1
ATOM 847 C C . THR A 1 100 ? -3.202 -8.305 -10.746 1.00 96.19 100 THR A C 1
ATOM 849 O O . THR A 1 100 ? -3.058 -8.793 -11.864 1.00 96.19 100 THR A O 1
ATOM 852 N N . ASP A 1 101 ? -4.206 -7.482 -10.435 1.00 95.25 101 ASP A N 1
ATOM 853 C CA . ASP A 1 101 ? -5.242 -7.002 -11.353 1.00 95.25 101 ASP A CA 1
ATOM 854 C C . ASP A 1 101 ? -5.708 -5.593 -10.939 1.00 95.25 101 ASP A C 1
ATOM 856 O O . ASP A 1 101 ? -5.342 -5.099 -9.872 1.00 95.25 101 ASP A O 1
ATOM 860 N N . ILE A 1 102 ? -6.488 -4.918 -11.782 1.00 92.19 102 ILE A N 1
ATOM 861 C CA . ILE A 1 102 ? -7.008 -3.577 -11.514 1.00 92.19 102 ILE A CA 1
ATOM 862 C C . ILE A 1 102 ? -7.870 -3.615 -10.238 1.00 92.19 102 ILE A C 1
ATOM 864 O O . ILE A 1 102 ? -8.891 -4.307 -10.213 1.00 92.19 102 ILE A O 1
ATOM 868 N N . PRO A 1 103 ? -7.502 -2.871 -9.177 1.00 92.56 103 PRO A N 1
ATOM 869 C CA . PRO A 1 103 ? -8.304 -2.822 -7.965 1.00 92.56 103 PRO A CA 1
ATOM 870 C C . PRO A 1 103 ? -9.542 -1.930 -8.161 1.00 92.56 103 PRO A C 1
ATOM 872 O O . PRO A 1 103 ? -9.750 -1.327 -9.220 1.00 92.56 103 PRO A O 1
ATOM 875 N N . ARG A 1 104 ? -10.383 -1.810 -7.124 1.00 90.38 104 ARG A N 1
ATOM 876 C CA . ARG A 1 104 ? -11.546 -0.905 -7.156 1.00 90.38 104 ARG A CA 1
ATOM 877 C C . ARG A 1 104 ? -11.104 0.535 -7.480 1.00 90.38 104 ARG A C 1
ATOM 879 O O . ARG A 1 104 ? -9.972 0.913 -7.174 1.00 90.38 104 ARG A O 1
ATOM 886 N N . PRO A 1 105 ? -11.979 1.378 -8.067 1.00 92.81 105 PRO A N 1
ATOM 887 C CA . PRO A 1 105 ? -11.644 2.771 -8.352 1.00 92.81 105 PRO A CA 1
ATOM 888 C C . PRO A 1 105 ? -11.059 3.480 -7.127 1.00 92.81 105 PRO A C 1
ATOM 890 O O . PRO A 1 105 ? -11.601 3.363 -6.029 1.00 92.81 105 PRO A O 1
ATOM 893 N N . TYR A 1 106 ? -9.994 4.264 -7.320 1.00 94.06 106 TYR A N 1
ATOM 894 C CA . TYR A 1 106 ? -9.261 4.896 -6.216 1.00 94.06 106 TYR A CA 1
ATOM 895 C C . TYR A 1 106 ? -10.154 5.695 -5.263 1.00 94.06 106 TYR A C 1
ATOM 897 O O . TYR A 1 106 ? -9.927 5.703 -4.060 1.00 94.06 106 TYR A O 1
ATOM 905 N N . THR A 1 107 ? -11.179 6.373 -5.783 1.00 93.31 107 THR A N 1
ATOM 906 C CA . THR A 1 107 ? -12.128 7.132 -4.959 1.00 93.31 107 THR A CA 1
ATOM 907 C C . THR A 1 107 ? -12.845 6.254 -3.940 1.00 93.31 107 THR A C 1
ATOM 909 O O . THR A 1 107 ? -13.065 6.698 -2.819 1.00 93.31 107 THR A O 1
ATOM 912 N N . ASN A 1 108 ? -13.170 5.018 -4.319 1.00 94.12 108 ASN A N 1
ATOM 913 C CA . ASN A 1 108 ? -13.842 4.061 -3.452 1.00 94.12 108 ASN A CA 1
ATOM 914 C C . ASN A 1 108 ? -12.841 3.488 -2.450 1.00 94.12 108 ASN A C 1
ATOM 916 O O . ASN A 1 108 ? -13.102 3.541 -1.256 1.00 94.12 108 ASN A O 1
ATOM 920 N N . LEU A 1 109 ? -11.660 3.062 -2.916 1.00 94.88 109 LEU A N 1
ATOM 921 C CA . LEU A 1 109 ? -10.612 2.556 -2.023 1.00 94.88 109 LEU A CA 1
ATOM 922 C C . LEU A 1 109 ? -10.186 3.571 -0.976 1.00 94.88 109 LEU A C 1
ATOM 924 O O . LEU A 1 109 ? -10.034 3.229 0.188 1.00 94.88 109 LEU A O 1
ATOM 928 N N . ARG A 1 110 ? -10.025 4.832 -1.373 1.00 96.06 110 ARG A N 1
ATOM 929 C CA . ARG A 1 110 ? -9.684 5.908 -0.446 1.00 96.06 110 ARG A CA 1
ATOM 930 C C . ARG A 1 110 ? -10.717 6.030 0.675 1.00 96.06 110 ARG A C 1
ATOM 932 O O . ARG A 1 110 ? -10.332 6.242 1.820 1.00 96.06 110 ARG A O 1
ATOM 939 N N . GLN A 1 111 ? -12.004 5.925 0.347 1.00 96.19 111 GLN A N 1
ATOM 940 C CA . GLN A 1 111 ? -13.072 5.986 1.341 1.00 96.19 111 GLN A CA 1
ATOM 941 C C . GLN A 1 111 ? -13.107 4.725 2.213 1.00 96.19 111 GLN A C 1
ATOM 943 O O . GLN A 1 111 ? -13.268 4.841 3.422 1.00 96.19 111 GLN A O 1
ATOM 948 N N . GLU A 1 112 ? -12.935 3.540 1.624 1.00 96.38 112 GLU A N 1
ATOM 949 C CA . GLU A 1 112 ? -12.908 2.262 2.347 1.00 96.38 112 GLU A CA 1
ATOM 950 C C . GLU A 1 112 ? -11.741 2.202 3.341 1.00 96.38 112 GLU A C 1
ATOM 952 O O . GLU A 1 112 ? -11.961 1.867 4.498 1.00 96.38 112 GLU A O 1
ATOM 957 N N . ILE A 1 113 ? -10.535 2.613 2.932 1.00 97.81 113 ILE A N 1
ATOM 958 C CA . ILE A 1 113 ? -9.361 2.701 3.816 1.00 97.81 113 ILE A CA 1
ATOM 959 C C . ILE A 1 113 ? -9.625 3.682 4.957 1.00 97.81 113 ILE A C 1
ATOM 961 O O . ILE A 1 113 ? -9.401 3.341 6.110 1.00 97.81 113 ILE A O 1
ATOM 965 N N . TYR A 1 114 ? -10.150 4.874 4.661 1.00 97.56 114 TYR A N 1
ATOM 966 C CA . TYR A 1 114 ? -10.473 5.855 5.699 1.00 97.56 114 TYR A CA 1
ATOM 967 C C . TYR A 1 114 ? -11.497 5.326 6.714 1.00 97.56 114 TYR A C 1
ATOM 969 O O . TYR A 1 114 ? -11.316 5.484 7.919 1.00 97.56 114 TYR A O 1
ATOM 977 N N . ASN A 1 115 ? -12.555 4.671 6.235 1.00 96.88 115 ASN A N 1
ATOM 978 C CA . ASN A 1 115 ? -13.568 4.074 7.100 1.00 96.88 115 ASN A CA 1
ATOM 979 C C . ASN A 1 115 ? -12.981 2.935 7.943 1.00 96.88 115 ASN A C 1
ATOM 981 O O . ASN A 1 115 ? -13.269 2.857 9.133 1.00 96.88 115 ASN A O 1
ATOM 985 N N . ALA A 1 116 ? -12.144 2.085 7.342 1.00 97.38 116 ALA A N 1
ATOM 986 C CA . ALA A 1 116 ? -11.467 1.000 8.039 1.00 97.38 116 ALA A CA 1
ATOM 987 C C . ALA A 1 116 ? -10.531 1.528 9.132 1.00 97.38 116 ALA A C 1
ATOM 989 O O . ALA A 1 116 ? -10.574 1.009 10.243 1.00 97.38 116 ALA A O 1
ATOM 990 N N . CYS A 1 117 ? -9.774 2.602 8.872 1.00 96.06 117 CYS A N 1
ATOM 991 C CA . CYS A 1 117 ? -8.965 3.272 9.893 1.00 96.06 117 CYS A CA 1
ATOM 992 C C . CYS A 1 117 ? -9.808 3.713 11.090 1.00 96.06 117 CYS A C 1
ATOM 994 O O . CYS A 1 117 ? -9.424 3.462 12.224 1.00 96.06 117 CYS A O 1
ATOM 996 N N . ILE A 1 118 ? -10.958 4.351 10.856 1.00 95.62 118 ILE A N 1
ATOM 997 C CA . ILE A 1 118 ? -11.831 4.801 11.949 1.00 95.62 118 ILE A CA 1
ATOM 998 C C . ILE A 1 118 ? -12.383 3.608 12.729 1.00 95.62 118 ILE A C 1
ATOM 1000 O O . ILE A 1 118 ? -12.348 3.616 13.955 1.00 95.62 118 ILE A O 1
ATOM 1004 N N . LEU A 1 119 ? -12.890 2.597 12.018 1.00 97.06 119 LEU A N 1
ATOM 1005 C CA . LEU A 1 119 ? -13.522 1.424 12.620 1.00 97.06 119 LEU A CA 1
ATOM 1006 C C . LEU A 1 119 ? -12.552 0.643 13.516 1.00 97.06 119 LEU A C 1
ATOM 1008 O O . LEU A 1 119 ? -12.948 0.136 14.554 1.00 97.06 119 LEU A O 1
ATOM 1012 N N . THR A 1 120 ? -11.287 0.556 13.116 1.00 97.06 120 THR A N 1
ATOM 1013 C CA . THR A 1 120 ? -10.290 -0.322 13.751 1.00 97.06 120 THR A CA 1
ATOM 1014 C C . THR A 1 120 ? -9.316 0.396 14.680 1.00 97.06 120 THR A C 1
ATOM 1016 O O . THR A 1 120 ? -8.343 -0.220 15.114 1.00 97.06 120 THR A O 1
ATOM 1019 N N . ASP A 1 121 ? -9.541 1.684 14.958 1.00 95.75 121 ASP A N 1
ATOM 1020 C CA . ASP A 1 121 ? -8.577 2.553 15.647 1.00 95.75 121 ASP A CA 1
ATOM 1021 C C . ASP A 1 121 ? -7.189 2.493 14.984 1.00 95.75 121 ASP A C 1
ATOM 1023 O O . ASP A 1 121 ? -6.207 2.031 15.553 1.00 95.75 121 ASP A O 1
ATOM 1027 N N . ASN A 1 122 ? -7.127 2.899 13.714 1.00 95.62 122 ASN A N 1
ATOM 1028 C CA . ASN A 1 122 ? -5.931 2.861 12.868 1.00 95.62 122 ASN A CA 1
ATOM 1029 C C . ASN A 1 122 ? -5.313 1.458 12.731 1.00 95.62 122 ASN A C 1
ATOM 1031 O O . ASN A 1 122 ? -4.095 1.301 12.765 1.00 95.62 122 ASN A O 1
ATOM 1035 N N . PHE A 1 123 ? -6.151 0.436 12.547 1.00 97.88 123 PHE A N 1
ATOM 1036 C CA . PHE A 1 123 ? -5.758 -0.973 12.420 1.00 97.88 123 PHE A CA 1
ATOM 1037 C C . PHE A 1 123 ? -5.062 -1.559 13.654 1.00 97.88 123 PHE A C 1
ATOM 1039 O O . PHE A 1 123 ? -4.469 -2.635 13.571 1.00 97.88 123 PHE A O 1
ATOM 1046 N N . GLU A 1 124 ? -5.165 -0.918 14.822 1.00 97.25 124 GLU A N 1
ATOM 1047 C CA . GLU A 1 124 ? -4.760 -1.541 16.090 1.00 97.25 124 GLU A CA 1
ATOM 1048 C C . GLU A 1 124 ? -5.646 -2.751 16.429 1.00 97.25 124 GLU A C 1
ATOM 1050 O O . GLU A 1 124 ? -5.218 -3.679 17.121 1.00 97.25 124 GLU A O 1
ATOM 1055 N N . LYS A 1 125 ? -6.864 -2.784 15.877 1.00 96.69 125 LYS A N 1
ATOM 1056 C CA . LYS A 1 125 ? -7.815 -3.890 16.000 1.00 96.69 125 LYS A CA 1
ATOM 1057 C C . LYS A 1 125 ? -8.083 -4.598 14.668 1.00 96.69 125 LYS A C 1
ATOM 1059 O O . LYS A 1 125 ? -7.840 -4.051 13.592 1.00 96.69 125 LYS A O 1
ATOM 1064 N N . ASP A 1 126 ? -8.611 -5.818 14.754 1.00 95.81 126 ASP A N 1
ATOM 1065 C CA . ASP A 1 126 ? -9.007 -6.616 13.589 1.00 95.81 126 ASP A CA 1
ATOM 1066 C C . ASP A 1 126 ? -10.272 -6.056 12.917 1.00 95.81 126 ASP A C 1
ATOM 1068 O O . ASP A 1 126 ? -11.281 -5.808 13.576 1.00 95.81 126 ASP A O 1
ATOM 1072 N N . PHE A 1 127 ? -10.240 -5.895 11.591 1.00 95.56 127 PHE A N 1
ATOM 1073 C CA . PHE A 1 127 ? -11.344 -5.289 10.842 1.00 95.56 127 PHE A CA 1
ATOM 1074 C C . PHE A 1 127 ? -12.622 -6.125 10.886 1.00 95.56 127 PHE A C 1
ATOM 1076 O O . PHE A 1 127 ? -13.707 -5.576 11.074 1.00 95.56 127 PHE A O 1
ATOM 1083 N N . TYR A 1 128 ? -12.517 -7.441 10.692 1.00 93.19 128 TYR A N 1
ATOM 1084 C CA . TYR A 1 128 ? -13.701 -8.296 10.630 1.00 93.19 128 TYR A CA 1
ATOM 1085 C C . TYR A 1 128 ? -14.337 -8.475 12.0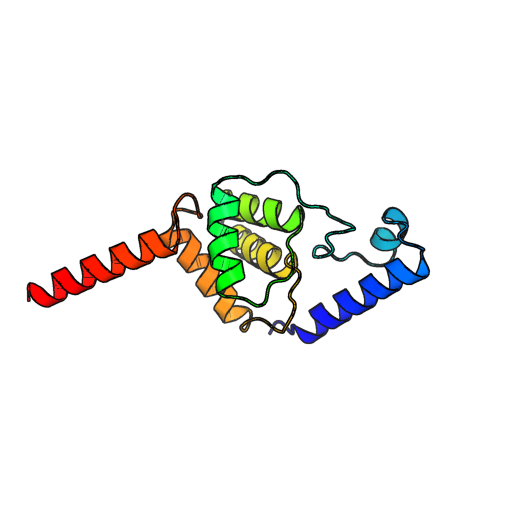11 1.00 93.19 128 TYR A C 1
ATOM 1087 O O . TYR A 1 128 ? -15.563 -8.521 12.101 1.00 93.19 128 TYR A O 1
ATOM 1095 N N . GLY A 1 129 ? -13.529 -8.505 13.073 1.00 90.56 129 GLY A N 1
ATOM 1096 C CA . GLY A 1 129 ? -13.991 -8.431 14.456 1.00 90.56 129 GLY A CA 1
ATOM 1097 C C . GLY A 1 129 ? -14.817 -7.173 14.722 1.00 90.56 129 GLY A C 1
ATOM 1098 O O . GLY A 1 129 ? -15.983 -7.282 15.093 1.00 90.56 129 GLY A O 1
ATOM 1099 N N . GLU A 1 130 ? -14.262 -5.989 14.450 1.00 93.81 130 GLU A N 1
ATOM 1100 C CA . GLU A 1 130 ? -14.968 -4.721 14.701 1.00 93.81 130 GLU A CA 1
ATOM 1101 C C . GLU A 1 130 ? -16.211 -4.558 13.811 1.00 93.81 130 GLU A C 1
ATOM 1103 O O . GLU A 1 130 ? -17.237 -4.042 14.253 1.00 93.81 130 GLU A O 1
ATOM 1108 N N . LEU A 1 131 ? -16.164 -5.026 12.557 1.00 89.88 131 LEU A N 1
ATOM 1109 C CA . LEU A 1 131 ? -17.327 -4.983 11.670 1.00 89.88 131 LEU A CA 1
ATOM 1110 C C . LEU A 1 131 ? -18.494 -5.812 12.227 1.00 89.88 131 LEU A C 1
ATOM 1112 O O . LEU A 1 131 ? -19.639 -5.365 12.163 1.00 89.88 131 LEU A O 1
ATOM 1116 N N . LEU A 1 132 ? -18.211 -6.998 12.776 1.00 89.00 132 LEU A N 1
ATOM 1117 C CA . LEU A 1 132 ? -19.227 -7.859 13.384 1.00 89.00 132 LEU A CA 1
ATOM 1118 C C . LEU A 1 132 ? -19.866 -7.205 14.613 1.00 89.00 132 LEU A C 1
ATOM 1120 O O . LEU A 1 132 ? -21.090 -7.245 14.744 1.00 89.00 132 LEU A O 1
ATOM 1124 N N . GLU A 1 133 ? -19.068 -6.565 15.471 1.00 84.12 133 GLU A N 1
ATOM 1125 C CA . GLU A 1 133 ? -19.573 -5.855 16.654 1.00 84.12 133 GLU A CA 1
ATOM 1126 C C . GLU A 1 133 ? -20.575 -4.761 16.256 1.00 84.12 133 GLU A C 1
ATOM 1128 O O . GLU A 1 133 ? -21.713 -4.767 16.731 1.00 84.12 133 GLU A O 1
ATOM 1133 N N . VAL A 1 134 ? -20.229 -3.917 15.277 1.00 81.00 134 VAL A N 1
ATOM 1134 C CA . VAL A 1 134 ? -21.130 -2.862 14.773 1.00 81.00 134 VAL A CA 1
ATOM 1135 C C . VAL A 1 134 ? -22.429 -3.438 14.194 1.00 81.00 134 VAL A C 1
ATOM 1137 O O . VAL A 1 134 ? -23.511 -2.880 14.402 1.00 81.00 134 VAL A O 1
ATOM 1140 N N . THR A 1 135 ? -22.358 -4.561 13.472 1.00 78.31 135 THR A N 1
ATOM 1141 C CA . THR A 1 135 ? -23.573 -5.213 12.950 1.00 78.31 135 THR A CA 1
ATOM 1142 C C . THR A 1 135 ? -24.448 -5.801 14.055 1.00 78.31 135 THR A C 1
ATOM 1144 O O . THR A 1 135 ? -25.668 -5.714 13.973 1.00 78.31 135 THR A O 1
ATOM 1147 N N . SER A 1 136 ? -23.851 -6.334 15.123 1.00 74.62 136 SER A N 1
ATOM 1148 C CA . SER A 1 136 ? -24.623 -6.870 16.248 1.00 74.62 136 SER A CA 1
ATOM 1149 C C . SER A 1 136 ? -25.316 -5.774 17.063 1.00 74.62 136 SER A C 1
ATOM 1151 O O . SER A 1 136 ? -26.482 -5.924 17.417 1.00 74.62 136 SER A O 1
ATOM 1153 N N . GLU A 1 137 ? -24.654 -4.636 17.289 1.00 75.19 137 GLU A N 1
ATOM 1154 C CA . GLU A 1 137 ? -25.250 -3.496 17.997 1.00 75.19 137 GLU A CA 1
ATOM 1155 C C . GLU A 1 137 ? -26.429 -2.887 17.223 1.00 75.19 137 GLU A C 1
ATOM 1157 O O . GLU A 1 137 ? -27.426 -2.468 17.812 1.00 75.19 137 GLU A O 1
ATOM 1162 N N . THR A 1 138 ? -26.336 -2.850 15.891 1.00 72.94 138 THR A N 1
ATOM 1163 C CA . THR A 1 138 ? -27.424 -2.344 15.040 1.00 72.94 138 THR A CA 1
ATOM 1164 C C . THR A 1 138 ? -28.632 -3.280 15.024 1.00 72.94 138 THR A C 1
ATOM 1166 O O . THR A 1 138 ? -29.758 -2.798 15.143 1.00 72.94 138 THR A O 1
ATOM 1169 N N . GLU A 1 139 ? -28.425 -4.600 14.974 1.00 68.38 139 GLU A N 1
ATOM 1170 C CA . GLU A 1 139 ? -29.511 -5.585 15.097 1.00 68.38 139 GLU A CA 1
ATOM 1171 C C . GLU A 1 139 ? -30.207 -5.530 16.471 1.00 68.38 139 GLU A C 1
ATOM 1173 O O . GLU A 1 139 ? -31.433 -5.632 16.547 1.00 68.38 139 GLU A O 1
ATOM 1178 N N . GLU A 1 140 ? -29.466 -5.327 17.567 1.00 67.25 140 GLU A N 1
ATOM 1179 C CA . GLU A 1 140 ? -30.056 -5.185 18.907 1.00 67.25 140 GLU A CA 1
ATOM 1180 C C . GLU A 1 140 ? -30.918 -3.922 19.046 1.00 67.25 140 GLU A C 1
ATOM 1182 O O . GLU A 1 140 ? -31.980 -3.967 19.676 1.00 67.25 140 GLU A O 1
ATOM 1187 N N . LEU A 1 141 ? -30.502 -2.808 18.435 1.00 64.00 141 LEU A N 1
ATOM 1188 C CA . LEU A 1 141 ? -31.277 -1.567 18.427 1.00 64.00 141 LEU A CA 1
ATOM 1189 C C . LEU A 1 141 ? -32.586 -1.722 17.644 1.00 64.00 141 LEU A C 1
ATOM 1191 O O . LEU A 1 141 ? -33.637 -1.344 18.161 1.00 64.00 141 LEU A O 1
ATOM 1195 N N . GLU A 1 142 ? -32.554 -2.340 16.459 1.00 68.00 142 GLU A N 1
ATOM 1196 C CA . GLU A 1 142 ? -33.755 -2.592 15.645 1.00 68.00 142 GLU A CA 1
ATOM 1197 C C . GLU A 1 142 ? -34.756 -3.550 16.317 1.00 68.00 142 GLU A C 1
ATOM 1199 O O . GLU A 1 142 ? -35.958 -3.451 16.083 1.00 68.00 142 GLU A O 1
ATOM 1204 N N . LEU A 1 143 ? -34.290 -4.465 17.175 1.00 66.38 143 LEU A N 1
ATOM 1205 C CA . LEU A 1 143 ? -35.150 -5.374 17.948 1.00 66.38 143 LEU A CA 1
ATOM 1206 C C . LEU A 1 143 ? -35.722 -4.745 19.230 1.00 66.38 143 LEU A C 1
ATOM 1208 O O . LEU A 1 143 ? -36.568 -5.359 19.889 1.00 66.38 143 LEU A O 1
ATOM 1212 N N . SER A 1 144 ? -35.244 -3.557 19.605 1.00 64.38 144 SER A N 1
ATOM 1213 C CA . SER A 1 144 ? -35.662 -2.828 20.808 1.00 64.38 144 SER A CA 1
ATOM 1214 C C . SER A 1 144 ? -36.698 -1.719 20.551 1.00 64.38 144 SER A C 1
ATOM 1216 O O . SER A 1 144 ? -37.224 -1.160 21.519 1.00 64.38 144 SER A O 1
ATOM 1218 N N . GLU A 1 145 ? -37.013 -1.436 19.279 1.00 52.97 145 GLU A N 1
ATOM 1219 C CA . GLU A 1 145 ? -38.061 -0.504 18.808 1.00 52.97 145 GLU A CA 1
ATOM 1220 C C . GLU A 1 145 ? -39.396 -1.204 18.484 1.00 52.97 145 GLU A C 1
ATOM 1222 O O . GLU A 1 145 ? -40.456 -0.574 18.727 1.00 52.97 145 GLU A O 1
#

Solvent-accessible surface area (backbone atoms only — not comparable to full-atom values): 7909 Å² total; per-residue (Å²): 132,87,60,63,67,59,53,54,49,50,52,54,54,39,55,49,38,34,65,76,53,74,61,42,51,72,60,32,48,70,78,43,74,58,60,27,36,42,88,76,31,55,58,68,90,80,51,71,39,53,47,34,42,46,61,51,52,49,70,80,33,48,58,69,47,59,9,35,50,24,55,48,18,51,54,44,37,69,67,37,90,42,76,65,48,30,52,52,14,50,51,40,33,60,62,7,41,27,61,74,50,91,57,74,60,63,75,57,47,54,50,52,52,53,51,47,30,65,68,16,65,60,20,72,36,51,57,70,63,46,51,50,53,57,53,50,57,52,54,52,53,69,75,72,112

Sequence (145 aa):
MIDYNLFFQQNTIHDRWHTRLNNNIIQVQYYHRDLSCPYCYPPGPTTPQFVNFWDWYSTENPTGSYTSNTQQALEDLSDAPTIRDLWEAIYSLVFTVRYTDIPRPYTNLRQEIYNACILTDNFEKDFYGELLEVTSETEELELSE

pLDDT: mean 93.56, std 8.65, range [52.97, 98.69]

Organism: NCBI:txid588596

Nearest PDB structures (foldseek):
  7lhq-assembly1_A  TM=6.633E-01  e=7.571E+00  Severe acute respiratory syndrome coronavirus 2

Secondary structure (DSSP, 8-state):
---HHHHHHHHHHHHHHHHHTTT-HHHHHHH---TT-TTTS---PPPHHHHHHHHHHHHHS-EEE--HHHHHHHHHHHT--SHHHHHHHHHHHHHTSEESS--S-HHHHHHHHHHHHHHTTTTTS-HHHHHHHHHHHHHHHHT--

Mean predicted aligned error: 4.46 Å

Radius of gyration: 17.59 Å; Cα contacts (8 Å, |Δi|>4): 161; chains: 1; bounding box: 59×27×40 Å

Foldseek 3Di:
DDDVVVLVVLVVVLVVLCVVVVNPLVVSCVVRNQLQDCSNFPADDDDLLRVLVCVVVVVQWQFDDAGNQLVVLLVQCLVPPDPVSNLVSQVSNVRNTHGPDDTDPSVVSSVVQVVQCVQCVSSPHHSVVSVVVVVVVVVVVVVVD